Protein AF-A0A090SUQ9-F1 (afdb_monomer_lite)

Secondary structure (DSSP, 8-state):
-----S---TTSPPPHHHHHHHHHHHHHHTT--HHHHHHHTT-S-TT-S-SHHHHHHHHTTSSPPPGGGHHHHHHHHT--HHHHHHHHHHHHHHHHH-SS--HHHHHHHHHHHHHHHHHHHHTTSHHHHHHHHHHHHHHHHTT---PPPHHHHHHHHHHHHHHH--

Organism: NCBI:txid990268

Radius of gyration: 19.71 Å; chains: 1; bounding box: 58×46×44 Å

Sequence (166 aa):
MTDNNRALMLGDIPPVHQLIDKGLDTAKAKGLSLNEIARMCGMIKPNSKSASPIFSMLRRGTMRLPLDRVIAVADNLNIDRRLLLISQLRDSLQLTIVKTDSPSEKAEFERVWKAVSAILMYTHTESEALLVNAIREVEQELDQKIEPDEETIGQFKELLRDQYAL

Foldseek 3Di:
DDPPPPLPPLVPQDALLVLLVQLVVVLVVVVDDLVRLCVQLVNDDVPDPDNVVVNVCSNVLVDQDDPVSLVSNCVSSVHDSLSNNSNSVLSVLLVVQPDPVDPVSVVVSVVVNVVVSVVVVLPDDVVVVVVVVVLVVVCVVVVHDPDDDPVRVVVVVVVVVVSVPD

Structure (mmCIF, N/CA/C/O backbone):
data_AF-A0A090SUQ9-F1
#
_entry.id   AF-A0A090SUQ9-F1
#
loop_
_atom_site.group_PDB
_atom_site.id
_atom_site.type_symbol
_atom_site.label_atom_id
_atom_site.label_alt_id
_atom_site.label_comp_id
_atom_site.label_asym_id
_atom_site.label_entity_id
_atom_site.label_seq_id
_atom_site.pdbx_PDB_ins_code
_atom_site.Cartn_x
_atom_site.Cartn_y
_atom_site.Cartn_z
_atom_site.occupancy
_atom_site.B_iso_or_equiv
_atom_site.auth_seq_id
_atom_site.auth_comp_id
_atom_site.auth_asym_id
_atom_site.auth_atom_id
_atom_site.pdbx_PDB_model_num
ATOM 1 N N . MET A 1 1 ? 0.178 -29.942 0.513 1.00 32.31 1 MET A N 1
ATOM 2 C CA . MET A 1 1 ? -0.562 -28.674 0.372 1.00 32.31 1 MET A CA 1
ATOM 3 C C . MET A 1 1 ? -0.471 -27.989 1.718 1.00 32.31 1 MET A C 1
ATOM 5 O O . MET A 1 1 ? -1.084 -28.458 2.661 1.00 32.31 1 MET A O 1
ATOM 9 N N . THR A 1 2 ? 0.439 -27.032 1.860 1.00 28.67 2 THR A N 1
ATOM 10 C CA . THR A 1 2 ? 0.637 -26.294 3.111 1.00 28.67 2 THR A CA 1
ATOM 11 C C . THR A 1 2 ? -0.433 -25.219 3.221 1.00 28.67 2 THR A C 1
ATOM 13 O O . THR A 1 2 ? -0.598 -24.434 2.290 1.00 28.67 2 THR A O 1
ATOM 16 N N . ASP A 1 3 ? -1.151 -25.214 4.342 1.00 31.11 3 ASP A N 1
ATOM 17 C CA . ASP A 1 3 ? -2.118 -24.190 4.725 1.00 31.11 3 ASP A CA 1
ATOM 18 C C . ASP A 1 3 ? -1.489 -22.791 4.663 1.00 31.11 3 ASP A C 1
ATOM 20 O O . ASP A 1 3 ? -0.859 -22.318 5.609 1.00 31.11 3 ASP A O 1
ATOM 24 N N . ASN A 1 4 ? -1.693 -22.097 3.543 1.00 34.53 4 ASN A N 1
ATOM 25 C CA . ASN A 1 4 ? -1.370 -20.676 3.391 1.00 34.53 4 ASN A CA 1
ATOM 26 C C . ASN A 1 4 ? -2.392 -19.767 4.107 1.00 34.53 4 ASN A C 1
ATOM 28 O O . ASN A 1 4 ? -2.313 -18.549 3.997 1.00 34.53 4 ASN A O 1
ATOM 32 N N . ASN A 1 5 ? -3.320 -20.351 4.874 1.00 34.56 5 ASN A N 1
ATOM 33 C CA . ASN A 1 5 ? -4.299 -19.667 5.719 1.00 34.56 5 ASN A CA 1
ATOM 34 C C . ASN A 1 5 ? -3.797 -19.421 7.151 1.00 34.56 5 ASN A C 1
ATOM 36 O O . ASN A 1 5 ? -4.593 -19.242 8.074 1.00 34.56 5 ASN A O 1
ATOM 40 N N . ARG A 1 6 ? -2.477 -19.321 7.367 1.00 39.28 6 ARG A N 1
ATOM 41 C CA . ARG A 1 6 ? -2.019 -18.460 8.460 1.00 39.28 6 ARG A CA 1
ATOM 42 C C . ARG A 1 6 ? -2.442 -17.054 8.073 1.00 39.28 6 ARG A C 1
ATOM 44 O O . ARG A 1 6 ? -1.781 -16.428 7.251 1.00 39.28 6 ARG A O 1
ATOM 51 N N . ALA A 1 7 ? -3.567 -16.605 8.629 1.00 42.53 7 ALA A N 1
ATOM 52 C CA . ALA A 1 7 ? -3.904 -15.198 8.711 1.00 42.53 7 ALA A CA 1
ATOM 53 C C . ALA A 1 7 ? -2.599 -14.464 9.011 1.00 42.53 7 ALA A C 1
ATOM 55 O O . ALA A 1 7 ? -2.008 -14.688 10.070 1.00 42.53 7 ALA A O 1
ATOM 56 N N . LEU A 1 8 ? -2.085 -13.707 8.037 1.00 47.03 8 LEU A N 1
ATOM 57 C CA . LEU A 1 8 ? -0.986 -12.786 8.278 1.00 47.03 8 LEU A CA 1
ATOM 58 C C . LEU A 1 8 ? -1.388 -12.040 9.544 1.00 47.03 8 LEU A C 1
ATOM 60 O O . LEU A 1 8 ? -2.407 -11.349 9.534 1.00 47.03 8 LEU A O 1
ATOM 64 N N . MET A 1 9 ? -0.655 -12.235 10.642 1.00 52.06 9 MET A N 1
ATOM 65 C CA . MET A 1 9 ? -0.772 -11.330 11.774 1.00 52.06 9 MET A CA 1
ATOM 66 C C . MET A 1 9 ? -0.489 -9.969 11.156 1.00 52.06 9 MET A C 1
ATOM 68 O O . MET A 1 9 ? 0.614 -9.735 10.672 1.00 52.06 9 MET A O 1
ATOM 72 N N . LEU A 1 10 ? -1.499 -9.106 11.046 1.00 53.97 10 LEU A N 1
ATOM 73 C CA . LEU A 1 10 ? -1.401 -7.890 10.234 1.00 53.97 10 LEU A CA 1
ATOM 74 C C . LEU A 1 10 ? -0.363 -6.882 10.795 1.00 53.97 10 LEU A C 1
ATOM 76 O O . LEU A 1 10 ? -0.125 -5.835 10.196 1.00 53.97 10 LEU A O 1
ATOM 80 N N . GLY A 1 11 ? 0.291 -7.215 11.917 1.00 55.69 11 GLY A N 1
ATOM 81 C CA . GLY A 1 11 ? 1.507 -6.573 12.427 1.00 55.69 11 GLY A CA 1
ATOM 82 C C . GLY A 1 11 ? 2.805 -6.955 11.692 1.00 55.69 11 GLY A C 1
ATOM 83 O O . GLY A 1 11 ? 3.711 -6.127 11.618 1.00 55.69 11 GLY A O 1
ATOM 84 N N . ASP A 1 12 ? 2.875 -8.135 11.068 1.00 68.81 12 ASP A N 1
ATOM 85 C CA . ASP A 1 12 ? 4.048 -8.641 10.328 1.00 68.81 12 ASP A CA 1
ATOM 86 C C . ASP A 1 12 ? 4.082 -8.174 8.863 1.00 68.81 12 ASP A C 1
ATOM 88 O O . ASP A 1 12 ? 4.905 -8.626 8.065 1.00 68.81 12 ASP A O 1
ATOM 92 N N . ILE A 1 13 ? 3.170 -7.279 8.475 1.00 75.94 13 ILE A N 1
ATOM 93 C CA . ILE A 1 13 ? 3.088 -6.782 7.104 1.00 75.94 13 ILE A CA 1
ATOM 94 C C . ILE A 1 13 ? 4.290 -5.879 6.828 1.00 75.94 13 ILE A C 1
ATOM 96 O O . ILE A 1 13 ? 4.403 -4.822 7.457 1.00 75.94 13 ILE A O 1
ATOM 100 N N . PRO A 1 14 ? 5.172 -6.239 5.883 1.00 86.94 14 PRO A N 1
ATOM 101 C CA . PRO A 1 14 ? 6.299 -5.395 5.535 1.00 86.94 14 PRO A CA 1
ATOM 102 C C . PRO A 1 14 ? 5.802 -4.057 4.964 1.00 86.94 14 PRO A C 1
ATOM 104 O O . PRO A 1 14 ? 4.826 -4.035 4.207 1.00 86.94 14 PRO A O 1
ATOM 107 N N . PRO A 1 15 ? 6.464 -2.940 5.290 1.00 88.69 15 PRO A N 1
ATOM 108 C CA . PRO A 1 15 ? 6.130 -1.638 4.728 1.00 88.69 15 PRO A CA 1
ATOM 109 C C . PRO A 1 15 ? 6.377 -1.613 3.215 1.00 88.69 15 PRO A C 1
ATOM 111 O O . PRO A 1 15 ? 7.184 -2.383 2.677 1.00 88.69 15 PRO A O 1
ATOM 114 N N . VAL A 1 16 ? 5.713 -0.691 2.517 1.00 89.88 16 VAL A N 1
ATOM 115 C CA . VAL A 1 16 ? 5.723 -0.605 1.046 1.00 89.88 16 VAL A CA 1
ATOM 116 C C . VAL A 1 16 ? 7.140 -0.503 0.493 1.00 89.88 16 VAL A C 1
ATOM 118 O O . VAL A 1 16 ? 7.462 -1.157 -0.497 1.00 89.88 16 VAL A O 1
ATOM 121 N N . HIS A 1 17 ? 8.018 0.258 1.149 1.00 89.38 17 HIS A N 1
ATOM 122 C CA . HIS A 1 17 ? 9.396 0.429 0.691 1.00 89.38 17 HIS A CA 1
ATOM 123 C C . HIS A 1 17 ? 10.181 -0.893 0.645 1.00 89.38 17 HIS A C 1
ATOM 125 O O . HIS A 1 17 ? 10.936 -1.107 -0.301 1.00 89.38 17 HIS A O 1
ATOM 131 N N . GLN A 1 18 ? 9.968 -1.806 1.602 1.00 90.69 18 GLN A N 1
ATOM 132 C CA . GLN A 1 18 ? 10.633 -3.117 1.619 1.00 90.69 18 GLN A CA 1
ATOM 133 C C . GLN A 1 18 ? 10.108 -4.031 0.510 1.00 90.69 18 GLN A C 1
ATOM 135 O O . GLN A 1 18 ? 10.884 -4.733 -0.140 1.00 90.69 18 GLN A O 1
ATOM 140 N N . LEU A 1 19 ? 8.794 -4.003 0.270 1.00 90.56 19 LEU A N 1
ATOM 141 C CA . LEU A 1 19 ? 8.169 -4.761 -0.814 1.00 90.56 19 LEU A CA 1
ATOM 142 C C . LEU A 1 19 ? 8.658 -4.286 -2.183 1.00 90.56 19 LEU A C 1
ATOM 144 O O . LEU A 1 19 ? 9.035 -5.106 -3.023 1.00 90.56 19 LEU A O 1
ATOM 148 N N . ILE A 1 20 ? 8.699 -2.968 -2.387 1.00 90.06 20 ILE A N 1
ATOM 149 C CA . ILE A 1 20 ? 9.195 -2.361 -3.622 1.00 90.06 20 ILE A CA 1
ATOM 150 C C . ILE A 1 20 ? 10.677 -2.677 -3.816 1.00 90.06 20 ILE A C 1
ATOM 152 O O . ILE A 1 20 ? 11.055 -3.038 -4.926 1.00 90.06 20 ILE A O 1
ATOM 156 N N . ASP A 1 21 ? 11.508 -2.613 -2.772 1.00 89.25 21 ASP A N 1
ATOM 157 C CA . ASP A 1 21 ? 12.935 -2.931 -2.899 1.00 89.25 21 ASP A CA 1
ATOM 158 C C . ASP A 1 21 ? 13.184 -4.359 -3.362 1.00 89.25 21 ASP A C 1
ATOM 160 O O . ASP A 1 21 ? 13.888 -4.584 -4.349 1.00 89.25 21 ASP A O 1
ATOM 164 N N . LYS A 1 22 ? 12.512 -5.320 -2.730 1.00 89.69 22 LYS A N 1
ATOM 165 C CA . LYS A 1 22 ? 12.600 -6.725 -3.128 1.00 89.69 22 LYS A CA 1
ATOM 166 C C . LYS A 1 22 ? 12.106 -6.951 -4.564 1.00 89.69 22 LYS A C 1
ATOM 168 O O . LYS A 1 22 ? 12.715 -7.709 -5.327 1.00 89.69 22 LYS A O 1
ATOM 173 N N . GLY A 1 23 ? 11.013 -6.289 -4.941 1.00 89.00 23 GLY A N 1
ATOM 174 C CA . GLY A 1 23 ? 10.465 -6.343 -6.295 1.00 89.00 23 GLY A CA 1
ATOM 175 C C . GLY A 1 23 ? 11.415 -5.752 -7.342 1.00 89.00 23 GLY A C 1
ATOM 176 O O . GLY A 1 23 ? 11.642 -6.351 -8.394 1.00 89.00 23 GLY A O 1
ATOM 177 N N . LEU A 1 24 ? 12.039 -4.611 -7.036 1.00 88.81 24 LEU A N 1
ATOM 178 C CA . LEU A 1 24 ? 13.006 -3.947 -7.911 1.00 88.81 24 LEU A CA 1
ATOM 179 C C . LEU A 1 24 ? 14.270 -4.777 -8.115 1.00 88.81 24 LEU A C 1
ATOM 181 O O . LEU A 1 24 ? 14.751 -4.860 -9.243 1.00 88.81 24 LEU A O 1
ATOM 185 N N . ASP A 1 25 ? 14.804 -5.396 -7.065 1.00 88.38 25 ASP A N 1
ATOM 186 C CA . ASP A 1 25 ? 15.988 -6.251 -7.186 1.00 88.38 25 ASP A CA 1
ATOM 187 C C 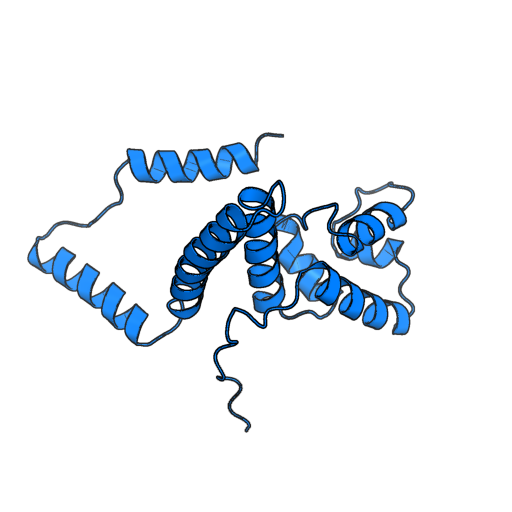. ASP A 1 25 ? 15.699 -7.474 -8.067 1.00 88.38 25 ASP A C 1
ATOM 189 O O . ASP A 1 25 ? 16.502 -7.826 -8.935 1.00 88.38 25 ASP A O 1
ATOM 193 N N . THR A 1 26 ? 14.496 -8.042 -7.946 1.00 86.19 26 THR A N 1
ATOM 194 C CA . THR A 1 26 ? 14.026 -9.130 -8.818 1.00 86.19 26 THR A CA 1
ATOM 195 C C . THR A 1 26 ? 13.894 -8.679 -10.277 1.00 86.19 26 THR A C 1
ATOM 197 O O . THR A 1 26 ? 14.302 -9.395 -11.191 1.00 86.19 26 THR A O 1
ATOM 200 N N . ALA A 1 27 ? 13.342 -7.488 -10.523 1.00 85.44 27 ALA A N 1
ATOM 201 C CA . ALA A 1 27 ? 13.180 -6.941 -11.869 1.00 85.44 27 ALA A CA 1
ATOM 202 C C . ALA A 1 27 ? 14.526 -6.574 -12.523 1.00 85.44 27 ALA A C 1
ATOM 204 O O . ALA A 1 27 ? 14.740 -6.858 -13.702 1.00 85.44 27 ALA A O 1
ATOM 205 N N . LYS A 1 28 ? 15.468 -6.014 -11.755 1.00 84.81 28 LYS A N 1
ATOM 206 C CA . LYS A 1 28 ? 16.834 -5.719 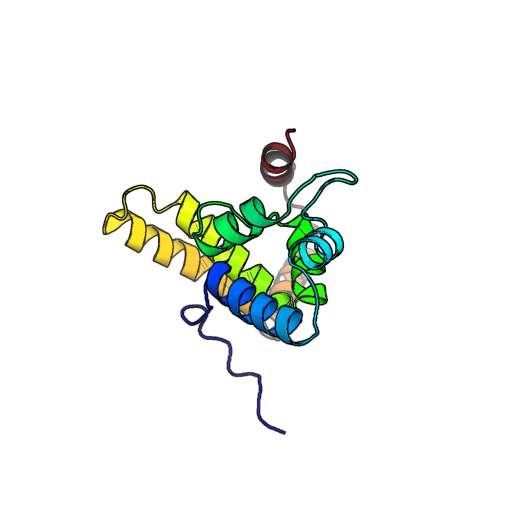-12.222 1.00 84.81 28 LYS A CA 1
ATOM 207 C C . LYS A 1 28 ? 17.612 -6.982 -12.566 1.00 84.81 28 LYS A C 1
ATOM 209 O O . LYS A 1 28 ? 18.335 -6.985 -13.556 1.00 84.81 28 LYS A O 1
ATOM 214 N N . ALA A 1 29 ? 17.442 -8.062 -11.800 1.00 85.19 29 ALA A N 1
ATOM 215 C CA . ALA A 1 29 ? 18.045 -9.356 -12.121 1.00 85.19 29 ALA A CA 1
ATOM 216 C C . ALA A 1 29 ? 17.566 -9.913 -13.479 1.00 85.19 29 ALA A C 1
ATOM 218 O O . ALA A 1 29 ? 18.280 -10.687 -14.109 1.00 85.19 29 ALA A O 1
ATOM 219 N N . LYS A 1 30 ? 16.395 -9.475 -13.965 1.00 86.56 30 LYS A N 1
ATOM 220 C CA . LYS A 1 30 ? 15.873 -9.770 -15.313 1.00 86.56 30 LYS A CA 1
ATOM 221 C C . LYS A 1 30 ? 16.358 -8.788 -16.392 1.00 86.56 30 LYS A C 1
ATOM 223 O O . LYS A 1 30 ? 15.881 -8.846 -17.520 1.00 86.56 30 LYS A O 1
ATOM 228 N N . GLY A 1 31 ? 17.278 -7.881 -16.061 1.00 87.50 31 GLY A N 1
ATOM 229 C CA . GLY A 1 31 ? 17.873 -6.923 -16.995 1.00 87.50 31 GLY A CA 1
ATOM 230 C C . GLY A 1 31 ? 17.055 -5.653 -17.245 1.00 87.50 31 GLY A C 1
ATOM 231 O O . GLY A 1 31 ? 17.438 -4.865 -18.104 1.00 87.50 31 GLY A O 1
ATOM 232 N N . LEU A 1 32 ? 15.959 -5.422 -16.512 1.00 86.62 32 LEU A N 1
ATOM 233 C CA . LEU A 1 32 ? 15.139 -4.220 -16.686 1.00 86.62 32 LEU A CA 1
ATOM 234 C C . LEU A 1 32 ? 15.788 -2.999 -16.023 1.00 86.62 32 LEU A C 1
ATOM 236 O O . LEU A 1 32 ? 16.191 -3.033 -14.856 1.00 86.62 32 LEU A O 1
ATOM 240 N N . SER A 1 33 ? 15.835 -1.880 -16.743 1.00 86.38 33 SER A N 1
ATOM 241 C CA . SER A 1 33 ? 16.261 -0.596 -16.192 1.00 86.38 33 SER A CA 1
ATOM 242 C C . SER A 1 33 ? 15.174 0.026 -15.308 1.00 86.38 33 SER A C 1
ATOM 244 O O . SER A 1 33 ? 13.975 -0.174 -15.506 1.00 86.38 33 SER A O 1
ATOM 246 N N . LEU A 1 34 ? 15.573 0.880 -14.358 1.00 83.62 34 LEU A N 1
ATOM 247 C CA . LEU A 1 34 ? 14.628 1.611 -13.498 1.00 83.62 34 LEU A CA 1
ATOM 248 C C . LEU A 1 34 ? 13.620 2.456 -14.294 1.00 83.62 34 LEU A C 1
ATOM 250 O O . LEU A 1 34 ? 12.484 2.633 -13.859 1.00 83.62 34 LEU A O 1
ATOM 254 N N . ASN A 1 35 ? 14.027 2.970 -15.457 1.00 84.62 35 ASN A N 1
ATOM 255 C CA . ASN A 1 35 ? 13.153 3.748 -16.330 1.00 84.62 35 ASN A CA 1
ATOM 256 C C . ASN A 1 35 ? 12.074 2.882 -16.985 1.00 84.62 35 ASN A C 1
ATOM 258 O O . ASN A 1 35 ? 10.929 3.317 -17.079 1.00 84.62 35 ASN A O 1
ATOM 262 N N . GLU A 1 36 ? 12.422 1.674 -17.427 1.00 86.81 36 GLU A N 1
ATOM 263 C CA . GLU A 1 36 ? 11.455 0.728 -17.994 1.00 86.81 36 GLU A CA 1
ATOM 264 C C . GLU A 1 36 ? 10.453 0.291 -16.933 1.00 86.81 36 GLU A C 1
ATOM 266 O O . GLU A 1 36 ? 9.248 0.412 -17.147 1.00 86.81 36 GLU A O 1
ATOM 271 N N . ILE A 1 37 ? 10.945 -0.084 -15.751 1.00 87.62 37 ILE A N 1
ATOM 272 C CA . ILE A 1 37 ? 10.102 -0.512 -14.633 1.00 87.62 37 ILE A CA 1
ATOM 273 C C . ILE A 1 37 ? 9.114 0.595 -14.244 1.00 87.62 37 ILE A C 1
ATOM 275 O O . ILE A 1 37 ? 7.919 0.348 -14.128 1.00 87.62 37 ILE A O 1
ATOM 279 N N . ALA A 1 38 ? 9.565 1.841 -14.083 1.00 86.25 38 ALA A N 1
ATOM 280 C CA . ALA A 1 38 ? 8.656 2.916 -13.693 1.00 86.25 38 ALA A CA 1
ATOM 281 C C . ALA A 1 38 ? 7.638 3.276 -14.790 1.00 86.25 38 ALA A C 1
ATOM 283 O O . ALA A 1 38 ? 6.534 3.699 -14.450 1.00 86.25 38 ALA A O 1
ATOM 284 N N . ARG A 1 39 ? 7.950 3.095 -16.083 1.00 85.81 39 ARG A N 1
ATOM 285 C CA . ARG A 1 39 ? 6.936 3.220 -17.149 1.00 85.81 39 ARG A CA 1
ATOM 286 C C . ARG A 1 39 ? 5.902 2.103 -17.065 1.00 85.81 39 ARG A C 1
ATOM 288 O O . ARG A 1 39 ? 4.714 2.396 -17.138 1.00 85.81 39 ARG A O 1
ATOM 295 N N . MET A 1 40 ? 6.342 0.860 -16.873 1.00 86.31 40 MET A N 1
ATOM 296 C CA . MET A 1 40 ? 5.458 -0.303 -16.720 1.00 86.31 40 MET A CA 1
ATOM 297 C C . MET A 1 40 ? 4.518 -0.142 -15.519 1.00 86.31 40 MET A C 1
ATOM 299 O O . MET A 1 40 ? 3.320 -0.385 -15.620 1.00 86.31 40 MET A O 1
ATOM 303 N N . CYS A 1 41 ? 5.039 0.384 -14.411 1.00 87.31 41 CYS A N 1
ATOM 304 C CA . CYS A 1 41 ? 4.266 0.716 -13.218 1.00 87.31 41 CYS A CA 1
ATOM 305 C C . CYS A 1 41 ? 3.386 1.976 -13.362 1.00 87.31 41 CYS A C 1
ATOM 307 O O . CYS A 1 41 ? 2.702 2.354 -12.413 1.00 87.31 41 CYS A O 1
ATOM 309 N N . GLY A 1 42 ? 3.424 2.678 -14.502 1.00 83.81 42 GLY A N 1
ATOM 310 C CA . GLY A 1 42 ? 2.679 3.923 -14.715 1.00 83.81 42 GLY A CA 1
ATOM 311 C C . GLY A 1 42 ? 3.123 5.084 -13.816 1.00 83.81 42 GLY A C 1
ATOM 312 O O . GLY A 1 42 ? 2.366 6.025 -13.605 1.00 83.81 42 GLY A O 1
ATOM 313 N N . MET A 1 43 ? 4.340 5.021 -13.280 1.00 82.44 43 MET A N 1
ATOM 314 C CA . MET A 1 43 ? 4.900 6.007 -12.352 1.00 82.44 43 MET A CA 1
ATOM 315 C C . MET A 1 43 ? 5.569 7.182 -13.074 1.00 82.44 43 MET A C 1
ATOM 317 O O . MET A 1 43 ? 5.924 8.173 -12.447 1.00 82.44 43 MET A O 1
ATOM 321 N N . ILE A 1 44 ? 5.756 7.100 -14.393 1.00 77.38 44 ILE A N 1
ATOM 322 C CA . ILE A 1 44 ? 6.333 8.176 -15.200 1.00 77.38 44 ILE A CA 1
ATOM 323 C C . ILE A 1 44 ? 5.349 8.605 -16.286 1.00 77.38 44 ILE A C 1
ATOM 325 O O . ILE A 1 44 ? 4.802 7.763 -16.996 1.00 77.38 44 ILE A O 1
ATOM 329 N N . LYS A 1 45 ? 5.197 9.919 -16.489 1.00 65.88 45 LYS A N 1
ATOM 330 C CA . LYS A 1 45 ? 4.530 10.458 -17.682 1.00 65.88 45 LYS A CA 1
ATOM 331 C C . LYS A 1 45 ? 5.299 10.076 -18.960 1.00 65.88 45 LYS A C 1
ATOM 333 O O . LYS A 1 45 ? 6.537 10.031 -18.927 1.00 65.88 45 LYS A O 1
ATOM 338 N N . PRO A 1 46 ? 4.605 9.877 -20.097 1.00 51.44 46 PRO A N 1
ATOM 339 C CA . PRO A 1 46 ? 5.263 9.789 -21.396 1.00 51.44 46 PRO A CA 1
ATOM 340 C C . PRO A 1 46 ? 6.174 11.016 -21.557 1.00 51.44 46 PRO A C 1
ATOM 342 O O . PRO A 1 46 ? 5.716 12.137 -21.352 1.00 51.44 46 PRO A O 1
ATOM 345 N N . ASN A 1 47 ? 7.459 10.806 -21.861 1.00 60.03 47 ASN A N 1
ATOM 346 C CA . ASN A 1 47 ? 8.512 11.827 -22.050 1.00 60.03 47 ASN A CA 1
ATOM 347 C C . ASN A 1 47 ? 9.299 12.304 -20.812 1.00 60.03 47 ASN A C 1
ATOM 349 O O . ASN A 1 47 ? 10.185 13.148 -20.962 1.00 60.03 47 ASN A O 1
ATOM 353 N N . SER A 1 48 ? 9.067 11.774 -19.607 1.00 64.38 48 SER A N 1
ATOM 354 C CA . SER A 1 48 ? 9.922 12.150 -18.467 1.00 64.38 48 SER A CA 1
ATOM 355 C C . SER A 1 48 ? 11.309 11.495 -18.550 1.00 64.38 48 SER A C 1
ATOM 357 O O . SER A 1 48 ? 11.440 10.309 -18.860 1.00 64.38 48 SER A O 1
ATOM 359 N N . LYS A 1 49 ? 12.358 12.277 -18.262 1.00 61.88 49 LYS A N 1
ATOM 360 C CA . LYS A 1 49 ? 13.764 11.903 -18.512 1.00 61.88 49 LYS A CA 1
ATOM 361 C C . LYS A 1 49 ? 14.372 10.938 -17.480 1.00 61.88 49 LYS A C 1
ATOM 363 O O . LYS A 1 49 ? 15.424 10.371 -17.756 1.00 61.88 49 LYS A O 1
ATOM 368 N N . SER A 1 50 ? 13.757 10.736 -16.307 1.00 63.91 50 SER A N 1
ATOM 369 C CA . SER A 1 50 ? 14.301 9.835 -15.275 1.00 63.91 50 SER A CA 1
ATOM 370 C C . SER A 1 50 ? 13.255 9.348 -14.265 1.00 63.91 50 SER A C 1
ATOM 372 O O . SER A 1 50 ? 12.543 10.148 -13.665 1.00 63.91 50 SER A O 1
ATOM 374 N N . ALA A 1 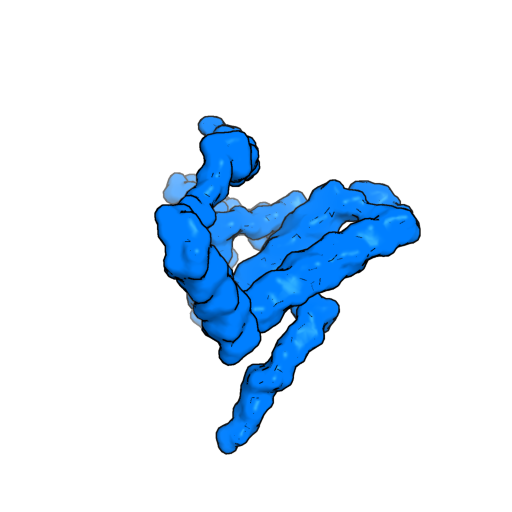51 ? 13.222 8.034 -14.037 1.00 63.66 51 ALA A N 1
ATOM 375 C CA . ALA A 1 51 ? 12.495 7.349 -12.965 1.00 63.66 51 ALA A CA 1
ATOM 376 C C . ALA A 1 51 ? 13.232 7.336 -11.623 1.00 63.66 51 ALA A C 1
ATOM 378 O O . ALA A 1 51 ? 12.637 7.025 -10.591 1.00 63.66 51 ALA A O 1
ATOM 379 N N . SER A 1 52 ? 14.539 7.624 -11.644 1.00 60.06 52 SER A N 1
ATOM 380 C CA . SER A 1 52 ? 15.429 7.505 -10.484 1.00 60.06 52 SER A CA 1
ATOM 381 C C . SER A 1 52 ? 14.909 8.232 -9.229 1.00 60.06 52 SER A C 1
ATOM 383 O O . SER A 1 52 ? 14.964 7.644 -8.146 1.00 60.06 52 SER A O 1
ATOM 385 N N . PRO A 1 53 ? 14.311 9.441 -9.329 1.00 72.44 53 PRO A N 1
ATOM 386 C CA . PRO A 1 53 ? 13.776 10.125 -8.155 1.00 72.44 53 PRO A CA 1
ATOM 387 C C . PRO A 1 53 ? 12.614 9.371 -7.499 1.00 72.44 53 PRO A C 1
ATOM 389 O O . PRO A 1 53 ? 12.520 9.341 -6.279 1.00 72.44 53 PRO A O 1
ATOM 392 N N . ILE A 1 54 ? 11.745 8.736 -8.288 1.00 76.44 54 ILE A N 1
ATOM 393 C CA . ILE A 1 54 ? 10.479 8.172 -7.802 1.00 76.44 54 ILE A CA 1
ATOM 394 C C . ILE A 1 54 ? 10.719 6.931 -6.955 1.00 76.44 54 ILE A C 1
ATOM 396 O O . ILE A 1 54 ? 10.275 6.871 -5.810 1.00 76.44 54 ILE A O 1
ATOM 400 N N . PHE A 1 55 ? 11.481 5.966 -7.473 1.00 77.38 55 PHE A N 1
ATOM 401 C CA . PHE A 1 55 ? 11.813 4.783 -6.685 1.00 77.38 55 PHE A CA 1
ATOM 402 C C . PHE A 1 55 ? 12.701 5.133 -5.493 1.00 77.38 55 PHE A C 1
ATOM 404 O O . PHE A 1 55 ? 12.487 4.593 -4.419 1.00 77.38 55 PHE A O 1
ATOM 411 N N . SER A 1 56 ? 13.633 6.082 -5.624 1.00 78.56 56 SER A N 1
ATOM 412 C CA . SER A 1 56 ? 14.426 6.551 -4.480 1.00 78.56 56 SER A CA 1
ATOM 413 C C . SER A 1 56 ? 13.548 7.141 -3.364 1.00 78.56 56 SER A C 1
ATOM 415 O O . SER A 1 56 ? 13.759 6.840 -2.192 1.00 78.56 56 SER A O 1
ATOM 417 N N . MET A 1 57 ? 12.523 7.926 -3.711 1.00 80.06 57 MET A N 1
ATOM 418 C CA . MET A 1 57 ? 11.586 8.497 -2.738 1.00 80.06 57 MET A CA 1
ATOM 419 C C . MET A 1 57 ? 10.663 7.445 -2.110 1.00 80.06 57 MET A C 1
ATOM 421 O O . MET A 1 57 ? 10.443 7.481 -0.901 1.00 80.06 57 MET A O 1
ATOM 425 N N . LEU A 1 58 ? 10.173 6.480 -2.895 1.00 79.81 58 LEU A N 1
ATOM 426 C CA . LEU A 1 58 ? 9.390 5.351 -2.379 1.00 79.81 58 LEU A CA 1
ATOM 427 C C . LEU A 1 58 ? 10.211 4.502 -1.401 1.00 79.81 58 LEU A C 1
ATOM 429 O O . LEU A 1 58 ? 9.739 4.181 -0.316 1.00 79.81 58 LEU A O 1
ATOM 433 N N . ARG A 1 59 ? 11.471 4.208 -1.742 1.00 78.38 59 ARG A N 1
ATOM 434 C CA . ARG A 1 59 ? 12.409 3.469 -0.883 1.00 78.38 59 ARG A CA 1
ATOM 435 C C . ARG A 1 59 ? 12.692 4.156 0.447 1.00 78.38 59 ARG A C 1
ATOM 437 O O . ARG A 1 59 ? 12.888 3.493 1.456 1.00 78.38 59 ARG A O 1
ATOM 444 N N . ARG A 1 60 ? 12.743 5.489 0.440 1.00 76.50 60 ARG A N 1
ATOM 445 C CA . ARG A 1 60 ? 12.967 6.308 1.639 1.00 76.50 60 ARG A CA 1
ATOM 446 C C . ARG A 1 60 ? 11.682 6.578 2.426 1.00 76.50 60 ARG A C 1
ATOM 448 O O . ARG A 1 60 ? 11.750 7.249 3.447 1.00 76.50 60 ARG A O 1
ATOM 455 N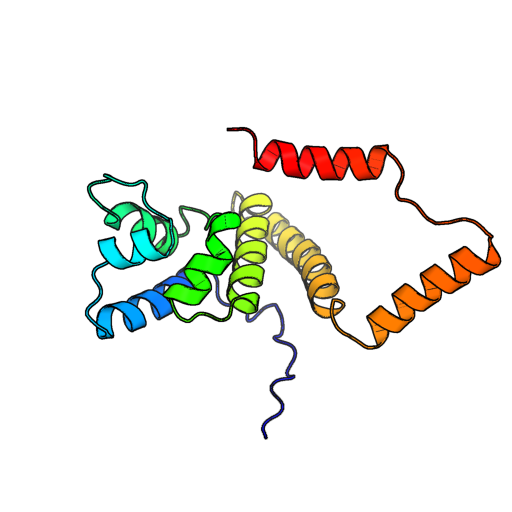 N . GLY A 1 61 ? 10.523 6.122 1.940 1.00 67.88 61 GLY A N 1
ATOM 456 C CA . GLY A 1 61 ? 9.219 6.419 2.538 1.00 67.88 61 GLY A CA 1
ATOM 457 C C . GLY A 1 61 ? 8.810 7.894 2.450 1.00 67.88 61 GLY A C 1
ATOM 458 O O . GLY A 1 61 ? 7.850 8.301 3.094 1.00 67.88 61 GLY A O 1
ATOM 459 N N . THR A 1 62 ? 9.514 8.712 1.658 1.00 74.62 62 THR A N 1
ATOM 460 C CA . THR A 1 62 ? 9.220 10.150 1.504 1.00 74.62 62 THR A CA 1
ATOM 461 C C . THR A 1 62 ? 8.125 10.416 0.472 1.00 74.62 62 THR A C 1
ATOM 463 O O . THR A 1 62 ? 7.680 11.548 0.318 1.00 74.62 62 THR A O 1
ATOM 466 N N . MET A 1 63 ? 7.713 9.387 -0.269 1.00 78.06 63 MET A N 1
ATOM 467 C CA . MET A 1 63 ? 6.586 9.411 -1.194 1.00 78.06 63 MET A CA 1
ATOM 468 C C . MET A 1 63 ? 5.667 8.235 -0.881 1.00 78.06 63 MET A C 1
ATOM 470 O O . MET A 1 63 ? 6.137 7.119 -0.669 1.00 78.06 63 MET A O 1
ATOM 474 N N . ARG A 1 64 ? 4.357 8.487 -0.897 1.00 79.19 64 ARG A N 1
ATOM 475 C CA . ARG A 1 64 ? 3.336 7.439 -0.818 1.00 79.19 64 ARG A CA 1
ATOM 476 C C . ARG A 1 64 ? 3.165 6.790 -2.190 1.00 79.19 64 ARG A C 1
ATOM 478 O O . ARG A 1 64 ? 3.159 7.501 -3.195 1.00 79.19 64 ARG A O 1
ATOM 485 N N . LEU A 1 65 ? 2.995 5.469 -2.240 1.00 84.38 65 LEU A N 1
ATOM 486 C CA . LEU A 1 65 ? 2.608 4.800 -3.481 1.00 84.38 65 LEU A CA 1
ATOM 487 C C . LEU A 1 65 ? 1.161 5.200 -3.823 1.00 84.38 65 LEU A C 1
ATOM 489 O O . LEU A 1 65 ? 0.267 4.943 -3.018 1.00 84.38 65 LEU A O 1
ATOM 493 N N . PRO A 1 66 ? 0.895 5.825 -4.983 1.00 83.50 66 PRO A N 1
ATOM 494 C CA . PRO A 1 66 ? -0.470 6.187 -5.345 1.00 83.50 66 PRO A CA 1
ATOM 495 C C . PRO A 1 66 ? -1.359 4.942 -5.462 1.00 83.50 66 PRO A C 1
ATOM 497 O O . PRO A 1 66 ? -0.943 3.924 -6.021 1.00 83.50 66 PRO A O 1
ATOM 500 N N . LEU A 1 67 ? -2.582 5.013 -4.927 1.00 77.31 67 LEU A N 1
ATOM 501 C CA . LEU A 1 67 ? -3.486 3.861 -4.850 1.00 77.31 67 LEU A CA 1
ATOM 502 C C . LEU A 1 67 ? -3.853 3.321 -6.244 1.00 77.31 67 LEU A C 1
ATOM 504 O O . LEU A 1 67 ? -3.891 2.110 -6.450 1.00 77.31 67 LEU A O 1
ATOM 508 N N . ASP A 1 68 ? -4.016 4.216 -7.224 1.00 78.25 68 ASP A N 1
ATOM 509 C CA . ASP A 1 68 ? -4.263 3.896 -8.638 1.00 78.25 68 ASP A CA 1
ATOM 510 C C . ASP A 1 68 ? -3.106 3.121 -9.293 1.00 78.25 68 ASP A C 1
ATOM 512 O O . ASP A 1 68 ? -3.285 2.487 -10.333 1.00 78.25 68 ASP A O 1
ATOM 516 N N . ARG A 1 69 ? -1.917 3.137 -8.681 1.00 84.06 69 ARG A N 1
ATOM 517 C CA . ARG A 1 69 ? -0.722 2.433 -9.165 1.00 84.06 69 ARG A CA 1
ATOM 518 C C . ARG A 1 69 ? -0.478 1.104 -8.470 1.00 84.06 69 ARG A C 1
ATOM 520 O O . ARG A 1 69 ? 0.359 0.350 -8.955 1.00 84.06 69 ARG A O 1
ATOM 527 N N . VAL A 1 70 ? -1.199 0.773 -7.395 1.00 84.31 70 VAL A N 1
ATOM 528 C CA . VAL A 1 70 ? -0.956 -0.451 -6.607 1.00 84.31 70 VAL A CA 1
ATOM 529 C C . VAL A 1 70 ? -1.026 -1.709 -7.469 1.00 84.31 70 VAL A C 1
ATOM 531 O O . VAL A 1 70 ? -0.110 -2.523 -7.414 1.00 84.31 70 VAL A O 1
ATOM 534 N N . ILE A 1 71 ? -2.055 -1.850 -8.308 1.00 83.88 71 ILE A N 1
ATOM 535 C CA . ILE A 1 71 ? -2.216 -3.035 -9.168 1.00 83.88 71 ILE A CA 1
ATOM 536 C C . ILE A 1 71 ? -1.061 -3.135 -10.169 1.00 83.88 71 ILE A C 1
ATOM 538 O O . ILE A 1 71 ? -0.398 -4.166 -10.247 1.00 83.88 71 ILE A O 1
ATOM 542 N N . ALA A 1 72 ? -0.779 -2.045 -10.889 1.00 87.00 72 ALA A N 1
ATOM 543 C CA . ALA A 1 72 ? 0.285 -2.022 -11.887 1.00 87.00 72 ALA A CA 1
ATOM 544 C C . ALA A 1 72 ? 1.664 -2.277 -11.258 1.00 87.00 72 ALA A C 1
ATOM 546 O O . ALA A 1 72 ? 2.467 -3.018 -11.819 1.00 87.00 72 ALA A O 1
ATOM 547 N N . VAL A 1 73 ? 1.949 -1.697 -10.091 1.00 89.75 73 VAL A N 1
ATOM 548 C CA . VAL A 1 73 ? 3.211 -1.916 -9.371 1.00 89.75 73 VAL A CA 1
ATOM 549 C C . VAL A 1 73 ? 3.320 -3.352 -8.879 1.00 89.75 73 VAL A C 1
ATOM 551 O O . VAL A 1 73 ? 4.367 -3.965 -9.071 1.00 89.75 73 VAL A O 1
ATOM 554 N N . ALA A 1 74 ? 2.258 -3.902 -8.291 1.00 88.38 74 ALA A N 1
ATOM 555 C CA . ALA A 1 74 ? 2.243 -5.282 -7.825 1.00 88.38 74 ALA A CA 1
ATOM 556 C C . ALA A 1 74 ? 2.534 -6.264 -8.967 1.00 88.38 74 ALA A C 1
ATOM 558 O O . ALA A 1 74 ? 3.442 -7.085 -8.853 1.00 88.38 74 ALA A O 1
ATOM 559 N N . ASP A 1 75 ? 1.843 -6.118 -10.097 1.00 89.25 75 ASP A N 1
ATOM 560 C CA . ASP A 1 75 ? 2.008 -7.006 -11.249 1.00 89.25 75 ASP A CA 1
ATOM 561 C C . ASP A 1 75 ? 3.413 -6.929 -11.845 1.00 89.25 75 ASP A C 1
ATOM 563 O O . ASP A 1 75 ? 4.076 -7.947 -12.047 1.00 89.25 75 ASP A O 1
ATOM 567 N N . ASN A 1 76 ? 3.897 -5.711 -12.102 1.00 90.38 76 ASN A N 1
ATOM 568 C CA . ASN A 1 76 ? 5.170 -5.514 -12.792 1.00 90.38 76 ASN A CA 1
ATOM 569 C C . ASN A 1 76 ? 6.385 -5.795 -11.898 1.00 90.38 76 ASN A C 1
ATOM 571 O O . ASN A 1 76 ? 7.461 -6.105 -12.412 1.00 90.38 76 ASN A O 1
ATOM 575 N N . LEU A 1 77 ? 6.228 -5.719 -10.574 1.00 90.81 77 LEU A N 1
ATOM 576 C CA . LEU A 1 77 ? 7.265 -6.091 -9.610 1.00 90.81 77 LEU A CA 1
ATOM 577 C C . LEU A 1 77 ? 7.091 -7.504 -9.043 1.00 90.81 77 LEU A C 1
ATOM 579 O O . LEU A 1 77 ? 7.896 -7.919 -8.209 1.00 90.81 77 LEU A O 1
ATOM 583 N N . ASN A 1 78 ? 6.084 -8.253 -9.505 1.00 88.50 78 ASN A N 1
ATOM 584 C CA . ASN A 1 78 ? 5.755 -9.592 -9.018 1.00 88.50 78 ASN A CA 1
ATOM 585 C C . ASN A 1 78 ? 5.589 -9.641 -7.483 1.00 88.50 78 ASN A C 1
ATOM 587 O O . ASN A 1 78 ? 6.143 -10.505 -6.800 1.00 88.50 78 ASN A O 1
ATOM 591 N N . ILE A 1 79 ? 4.851 -8.669 -6.949 1.00 87.44 79 ILE A N 1
ATOM 592 C CA . ILE A 1 79 ? 4.460 -8.563 -5.542 1.00 87.44 79 ILE A CA 1
ATOM 593 C C . ILE A 1 79 ? 2.997 -9.002 -5.441 1.00 87.44 79 ILE A C 1
ATOM 595 O O . ILE A 1 79 ? 2.188 -8.689 -6.312 1.00 87.44 79 ILE A O 1
ATOM 599 N N . ASP A 1 80 ? 2.635 -9.705 -4.371 1.00 83.31 80 ASP A N 1
ATOM 600 C CA . ASP A 1 80 ? 1.234 -10.029 -4.108 1.00 83.31 80 ASP A CA 1
ATOM 601 C C . ASP A 1 80 ? 0.394 -8.738 -3.990 1.00 83.31 80 ASP A C 1
ATOM 603 O O . ASP A 1 80 ? 0.696 -7.853 -3.182 1.00 83.31 80 ASP A O 1
ATOM 607 N N . ARG A 1 81 ? -0.653 -8.615 -4.822 1.00 82.00 81 ARG A N 1
ATOM 608 C CA . ARG A 1 81 ? -1.499 -7.408 -4.897 1.00 82.00 81 ARG A CA 1
ATOM 609 C C . ARG A 1 81 ? -2.147 -7.078 -3.557 1.00 82.00 81 ARG A C 1
ATOM 611 O O . ARG A 1 81 ? -2.216 -5.907 -3.186 1.00 82.00 81 ARG A O 1
ATOM 618 N N . ARG A 1 82 ? -2.627 -8.102 -2.843 1.00 80.00 82 ARG A N 1
ATOM 619 C CA . ARG A 1 82 ? -3.295 -7.945 -1.549 1.00 80.00 82 ARG A CA 1
ATOM 620 C C . ARG A 1 82 ? -2.292 -7.463 -0.512 1.00 80.00 82 ARG A C 1
ATOM 622 O O . ARG A 1 82 ? -2.579 -6.510 0.203 1.00 80.00 82 ARG A O 1
ATOM 629 N N . LEU A 1 83 ? -1.109 -8.065 -0.472 1.00 83.44 83 LEU A N 1
ATOM 630 C CA . LEU A 1 83 ? -0.038 -7.661 0.428 1.00 83.44 83 LEU A CA 1
ATOM 631 C C . LEU A 1 83 ? 0.360 -6.200 0.197 1.00 83.44 83 LEU A C 1
ATOM 633 O O . LEU A 1 83 ? 0.379 -5.428 1.149 1.00 83.44 83 LEU A O 1
ATOM 637 N N . LEU A 1 84 ? 0.601 -5.798 -1.057 1.00 85.69 84 LEU A N 1
ATOM 638 C CA . LEU A 1 84 ? 0.994 -4.423 -1.377 1.00 85.69 84 LEU A CA 1
ATOM 639 C C . LEU A 1 84 ? -0.100 -3.405 -1.029 1.00 85.69 84 LEU A C 1
ATOM 641 O O . LEU A 1 84 ? 0.208 -2.331 -0.513 1.00 85.69 84 LEU A O 1
ATOM 645 N N . LEU A 1 85 ? -1.368 -3.744 -1.279 1.00 83.69 85 LEU A N 1
ATOM 646 C CA . LEU A 1 85 ? -2.503 -2.901 -0.908 1.00 83.69 85 LEU A CA 1
ATOM 647 C C . LEU A 1 85 ? -2.580 -2.708 0.609 1.00 83.69 85 LEU A C 1
ATOM 649 O O . LEU A 1 85 ? -2.696 -1.575 1.075 1.00 83.69 85 LEU A O 1
ATOM 653 N N . ILE A 1 86 ? -2.484 -3.791 1.385 1.00 83.62 86 ILE A N 1
ATOM 654 C CA . ILE A 1 86 ? -2.578 -3.700 2.843 1.00 83.62 86 ILE A CA 1
ATOM 655 C C . ILE A 1 86 ? -1.380 -2.925 3.415 1.00 83.62 86 ILE A C 1
ATOM 657 O O . ILE A 1 86 ? -1.577 -2.066 4.275 1.00 83.62 86 ILE A O 1
ATOM 661 N N . SER A 1 87 ? -0.165 -3.147 2.902 1.00 87.50 87 SER A N 1
ATOM 662 C CA . SER A 1 87 ? 1.011 -2.342 3.262 1.00 87.50 87 SER A CA 1
ATOM 663 C C . SER A 1 87 ? 0.796 -0.858 2.970 1.00 87.50 87 SER A C 1
ATOM 665 O O . SER A 1 87 ? 1.098 -0.015 3.809 1.00 87.50 87 SER A O 1
ATOM 667 N N . GLN A 1 88 ? 0.230 -0.518 1.808 1.00 87.06 88 GLN A N 1
ATOM 668 C CA . GLN A 1 88 ? -0.023 0.873 1.434 1.00 87.06 88 GLN A CA 1
ATOM 669 C C . GLN A 1 88 ? -1.070 1.541 2.336 1.00 87.06 88 GLN A C 1
ATOM 671 O O . GLN A 1 88 ? -0.922 2.719 2.675 1.00 87.06 88 GLN A O 1
ATOM 676 N N . LEU A 1 89 ? -2.105 0.806 2.752 1.00 85.12 89 LEU A N 1
ATOM 677 C CA . LEU A 1 89 ? -3.095 1.288 3.717 1.00 85.12 89 LEU A CA 1
ATOM 678 C C . LEU A 1 89 ? -2.464 1.525 5.094 1.00 85.12 89 LEU A C 1
ATOM 680 O O . LEU A 1 89 ? -2.676 2.588 5.679 1.00 85.12 89 LEU A O 1
ATOM 684 N N . ARG A 1 90 ? -1.642 0.581 5.574 1.00 86.94 90 ARG A N 1
ATOM 685 C CA . ARG A 1 90 ? -0.898 0.707 6.836 1.00 86.94 90 ARG A CA 1
ATOM 686 C C . ARG A 1 90 ? -0.015 1.951 6.839 1.00 86.94 90 ARG A C 1
ATOM 688 O O . ARG A 1 90 ? -0.147 2.792 7.725 1.00 86.94 90 ARG A O 1
ATOM 695 N N . ASP A 1 91 ? 0.847 2.079 5.832 1.00 87.06 91 ASP A N 1
ATOM 696 C CA . ASP A 1 91 ? 1.820 3.169 5.735 1.00 87.06 91 ASP A CA 1
ATOM 697 C C . ASP A 1 91 ? 1.104 4.527 5.601 1.00 87.06 91 ASP A C 1
ATOM 699 O O . ASP A 1 91 ? 1.506 5.518 6.213 1.00 87.06 91 ASP A O 1
ATOM 703 N N . SER A 1 92 ? -0.009 4.581 4.859 1.00 84.12 92 SER A N 1
ATOM 704 C CA . SER A 1 92 ? -0.825 5.798 4.731 1.00 84.12 92 SER A CA 1
ATOM 705 C C . SER A 1 92 ? -1.472 6.211 6.051 1.00 84.12 92 SER A C 1
ATOM 707 O O . SER A 1 92 ? -1.482 7.400 6.382 1.00 84.12 92 SER A O 1
ATOM 709 N N . LEU A 1 93 ? -1.997 5.246 6.810 1.00 84.31 93 LEU A N 1
ATOM 710 C CA . LEU A 1 93 ? -2.580 5.489 8.126 1.00 84.31 93 LEU A CA 1
ATOM 711 C C . LEU A 1 93 ? -1.511 5.967 9.115 1.00 84.31 93 LEU A C 1
ATOM 713 O O . LEU A 1 93 ? -1.716 6.963 9.810 1.00 84.31 93 LEU A O 1
ATOM 717 N N . GLN A 1 94 ? -0.348 5.313 9.120 1.00 85.38 94 GLN A N 1
ATOM 718 C CA . GLN A 1 94 ? 0.778 5.687 9.968 1.00 85.38 94 GLN A CA 1
ATOM 719 C C . GLN A 1 94 ? 1.222 7.123 9.697 1.00 85.38 94 GLN A C 1
ATOM 721 O O . GLN A 1 94 ? 1.305 7.909 10.631 1.00 85.38 94 GLN A O 1
ATOM 726 N N . LEU A 1 95 ? 1.414 7.505 8.432 1.00 83.56 95 LEU A N 1
ATOM 727 C CA . LEU A 1 95 ? 1.789 8.874 8.055 1.00 83.56 95 LEU A CA 1
ATOM 728 C C . LEU A 1 95 ? 0.706 9.923 8.356 1.00 83.56 95 LEU A C 1
ATOM 730 O O . LEU A 1 95 ? 0.973 11.120 8.276 1.00 83.56 95 LEU A O 1
ATOM 734 N N . THR A 1 96 ? -0.530 9.497 8.612 1.00 84.50 96 THR A N 1
ATOM 735 C CA . THR A 1 96 ? -1.644 10.398 8.935 1.00 84.50 96 THR A CA 1
ATOM 736 C C . THR A 1 96 ? -1.732 10.647 10.440 1.00 84.50 96 THR A C 1
ATOM 738 O O . THR A 1 96 ? -1.962 11.782 10.859 1.00 84.50 96 THR A O 1
ATOM 741 N N . ILE A 1 97 ? -1.512 9.604 11.244 1.00 81.69 97 ILE A N 1
ATOM 742 C CA . ILE A 1 97 ? -1.621 9.656 12.708 1.00 81.69 97 ILE A CA 1
ATOM 743 C C . ILE A 1 97 ? -0.288 10.046 13.360 1.00 81.69 97 ILE A C 1
ATOM 745 O O . ILE A 1 97 ? -0.261 10.883 14.259 1.00 81.69 97 ILE A O 1
ATOM 749 N N . VAL A 1 98 ? 0.819 9.459 12.904 1.00 86.06 98 VAL A N 1
ATOM 750 C CA . VAL A 1 98 ? 2.151 9.629 13.491 1.00 86.06 98 VAL A CA 1
ATOM 751 C C . VAL A 1 98 ? 2.892 10.741 12.754 1.00 86.06 98 VAL A C 1
ATOM 753 O O . VAL A 1 98 ? 3.378 10.551 11.640 1.00 86.06 98 VAL A O 1
ATOM 756 N N . LYS A 1 99 ? 2.970 11.920 13.379 1.00 84.56 99 LYS A N 1
ATOM 757 C CA . LYS A 1 99 ? 3.620 13.118 12.816 1.00 84.56 99 LYS A CA 1
ATOM 758 C C . LYS A 1 99 ? 4.946 13.425 13.492 1.00 84.56 99 LYS A C 1
ATOM 760 O O . LYS A 1 99 ? 5.879 13.883 12.839 1.00 84.56 99 LYS A O 1
ATOM 765 N N . THR A 1 100 ? 5.008 13.202 14.801 1.00 86.44 100 THR A N 1
ATOM 766 C CA . THR A 1 100 ? 6.156 13.538 15.654 1.00 86.44 100 THR A CA 1
ATOM 767 C C . THR A 1 100 ? 6.789 12.313 16.303 1.00 86.44 100 THR A C 1
ATOM 769 O O . THR A 1 100 ? 7.795 12.434 16.995 1.00 86.44 100 THR A O 1
ATOM 772 N N . ASP A 1 101 ? 6.222 11.131 16.047 1.00 83.06 101 ASP A N 1
ATOM 773 C CA . ASP A 1 101 ? 6.686 9.843 16.563 1.00 83.06 101 ASP A CA 1
ATOM 774 C C . ASP A 1 101 ? 6.545 9.702 18.092 1.00 83.06 101 ASP A C 1
ATOM 776 O O . ASP A 1 101 ? 7.255 8.930 18.744 1.00 83.06 101 ASP A O 1
ATOM 780 N N . SER A 1 102 ? 5.582 10.432 18.671 1.00 92.38 102 SER A N 1
ATOM 781 C CA . SER A 1 102 ? 5.288 10.401 20.105 1.00 92.38 102 SER A CA 1
ATOM 782 C C . SER A 1 102 ? 4.602 9.092 20.544 1.00 92.38 102 SER A C 1
ATOM 784 O O . SER A 1 102 ? 3.896 8.455 19.753 1.00 92.38 102 SER A O 1
ATOM 786 N N . PRO A 1 103 ? 4.749 8.674 21.818 1.00 91.06 103 PRO A N 1
ATOM 787 C CA . PRO A 1 103 ? 4.108 7.456 22.319 1.00 91.06 103 PRO A CA 1
ATOM 788 C C . PRO A 1 103 ? 2.577 7.456 22.191 1.00 91.06 103 PRO A C 1
ATOM 790 O O . PRO A 1 103 ? 1.991 6.413 21.911 1.00 91.06 103 PRO A O 1
ATOM 793 N N . SER A 1 104 ? 1.925 8.612 22.362 1.00 89.75 104 SER A N 1
ATOM 794 C CA . SER A 1 104 ? 0.468 8.743 22.237 1.00 89.75 104 SER A CA 1
ATOM 795 C C . SER A 1 104 ? -0.009 8.595 20.793 1.00 89.75 104 SER A C 1
ATOM 797 O O . SER A 1 104 ? -0.999 7.911 20.553 1.00 89.75 104 SER A O 1
ATOM 799 N N . GLU A 1 105 ? 0.711 9.168 19.823 1.00 87.12 105 GLU A N 1
ATOM 800 C CA . GLU A 1 105 ? 0.409 8.989 18.396 1.00 87.12 105 GLU A CA 1
ATOM 801 C C . GLU A 1 105 ? 0.578 7.526 17.966 1.00 87.12 105 GLU A C 1
ATOM 803 O O . GLU A 1 105 ? -0.256 6.996 17.237 1.00 87.12 105 GLU A O 1
ATOM 808 N N . LYS A 1 106 ? 1.622 6.844 18.454 1.00 87.25 106 LYS A N 1
ATOM 809 C CA . LYS A 1 106 ? 1.831 5.412 18.186 1.00 87.25 106 LYS A CA 1
ATOM 810 C C . LYS A 1 106 ? 0.712 4.552 18.764 1.00 87.25 106 LYS A C 1
ATOM 812 O O . LYS A 1 106 ? 0.218 3.665 18.079 1.00 87.25 106 LYS A O 1
ATOM 817 N N . ALA A 1 107 ? 0.289 4.828 19.998 1.00 85.19 107 ALA A N 1
ATOM 818 C CA . ALA A 1 107 ? -0.821 4.111 20.620 1.00 85.19 107 ALA A CA 1
ATOM 819 C C . ALA A 1 107 ? -2.133 4.304 19.840 1.00 85.19 107 ALA A C 1
ATOM 821 O O . ALA A 1 107 ? -2.877 3.344 19.640 1.00 85.19 107 ALA A O 1
ATOM 822 N N . GLU A 1 108 ? -2.391 5.520 19.355 1.00 84.88 108 GLU A N 1
ATOM 823 C CA . GLU A 1 108 ? -3.555 5.807 18.517 1.00 84.88 108 GLU A CA 1
ATOM 824 C C . GLU A 1 108 ? -3.463 5.112 17.152 1.00 84.88 108 GLU A C 1
ATOM 826 O O . GLU A 1 108 ? -4.436 4.505 16.706 1.00 84.88 108 GLU A O 1
ATOM 831 N N . PHE A 1 109 ? -2.285 5.114 16.520 1.00 88.19 109 PHE A N 1
ATOM 832 C CA . PHE A 1 109 ? -2.051 4.373 15.282 1.00 88.19 109 PHE A CA 1
ATOM 833 C C . PHE A 1 109 ? -2.344 2.884 15.463 1.00 88.19 109 PHE A C 1
ATOM 835 O O . PHE A 1 109 ? -3.112 2.329 14.685 1.00 88.19 109 PHE A O 1
ATOM 842 N N . GLU A 1 110 ? -1.800 2.249 16.502 1.00 85.56 110 GLU A N 1
ATOM 843 C CA . GLU A 1 110 ? -2.036 0.829 16.778 1.00 85.56 110 GLU A CA 1
ATOM 844 C C . GLU A 1 110 ? -3.516 0.541 17.058 1.00 85.56 110 GLU A C 1
ATOM 846 O O . GLU A 1 110 ? -4.061 -0.454 16.576 1.00 85.56 110 GLU A O 1
ATOM 851 N N . ARG A 1 111 ? -4.212 1.429 17.781 1.00 85.50 111 ARG A N 1
ATOM 852 C CA . ARG A 1 111 ? -5.654 1.304 18.040 1.00 85.50 111 ARG A CA 1
ATOM 853 C C . ARG A 1 111 ? -6.463 1.327 16.742 1.00 85.50 111 ARG A C 1
ATOM 855 O O . ARG A 1 111 ? -7.314 0.460 16.539 1.00 85.50 111 ARG A O 1
ATOM 862 N N . VAL A 1 112 ? -6.206 2.302 15.869 1.00 80.12 112 VAL A N 1
ATOM 863 C CA . VAL A 1 112 ? -6.922 2.444 14.592 1.00 80.12 112 VAL A CA 1
ATOM 864 C C . VAL A 1 112 ? -6.527 1.330 13.624 1.00 80.12 112 VAL A C 1
ATOM 866 O O . VAL A 1 112 ? -7.398 0.721 13.002 1.00 80.12 112 VAL A O 1
ATOM 869 N N . TRP A 1 113 ? -5.239 0.991 13.546 1.00 84.44 113 TRP A N 1
ATOM 870 C CA . TRP A 1 113 ? -4.747 -0.104 12.716 1.00 84.44 113 TRP A CA 1
ATOM 871 C C . TRP A 1 113 ? -5.356 -1.436 13.138 1.00 84.44 113 TRP A C 1
ATOM 873 O O . TRP A 1 113 ? -5.762 -2.209 12.277 1.00 84.44 113 TRP A O 1
ATOM 883 N N . LYS A 1 114 ? -5.530 -1.691 14.439 1.00 78.75 114 LYS A N 1
ATOM 884 C CA . LYS A 1 114 ? -6.231 -2.880 14.944 1.00 78.75 114 LYS A CA 1
ATOM 885 C C . LYS A 1 114 ? -7.685 -2.969 14.459 1.00 78.75 114 LYS A C 1
ATOM 887 O O . LYS A 1 114 ? -8.152 -4.056 14.136 1.00 78.75 114 LYS A O 1
ATOM 892 N N . ALA A 1 115 ? -8.397 -1.846 14.370 1.00 72.88 115 ALA A N 1
ATOM 893 C CA . ALA A 1 115 ? -9.763 -1.822 13.842 1.00 72.88 115 ALA A CA 1
ATOM 894 C C . ALA A 1 115 ? -9.797 -2.062 12.322 1.00 72.88 115 ALA A C 1
ATOM 896 O O . ALA A 1 115 ? -10.547 -2.910 11.843 1.00 72.88 115 ALA A O 1
ATOM 897 N N . VAL A 1 116 ? -8.936 -1.374 11.564 1.00 72.69 116 VAL A N 1
ATOM 898 C CA . VAL A 1 116 ? -8.822 -1.546 10.104 1.00 72.69 116 VAL A CA 1
ATOM 899 C C . VAL A 1 116 ? -8.403 -2.973 9.751 1.00 72.69 116 VAL A C 1
ATOM 901 O O . VAL A 1 116 ? -8.998 -3.607 8.885 1.00 72.69 116 VAL A O 1
ATOM 904 N N . SER A 1 117 ? -7.404 -3.502 10.451 1.00 69.50 117 SER A N 1
ATOM 905 C CA . SER A 1 117 ? -6.911 -4.866 10.273 1.00 69.50 117 SER A CA 1
ATOM 906 C C . SER A 1 117 ? -7.985 -5.908 10.583 1.00 69.50 117 SER A C 1
ATOM 908 O O . SER A 1 117 ? -8.131 -6.855 9.815 1.00 69.50 117 SER A O 1
ATOM 910 N N . ALA A 1 118 ? -8.807 -5.703 11.618 1.00 66.31 118 ALA A N 1
ATOM 911 C CA . ALA A 1 118 ? -9.967 -6.552 11.870 1.00 66.31 118 ALA A CA 1
ATOM 912 C C . ALA A 1 118 ? -10.925 -6.560 10.665 1.00 66.31 118 ALA A C 1
ATOM 914 O O . ALA A 1 118 ? -11.252 -7.633 10.169 1.00 66.31 118 ALA A O 1
ATOM 915 N N . ILE A 1 119 ? -11.300 -5.397 10.123 1.00 66.19 119 ILE A N 1
ATOM 916 C CA . ILE A 1 119 ? -12.174 -5.296 8.935 1.00 66.19 119 ILE A CA 1
ATOM 917 C C . ILE A 1 119 ? -11.552 -6.000 7.711 1.00 66.19 119 ILE A C 1
ATOM 919 O O . ILE A 1 119 ? -12.236 -6.725 6.988 1.00 66.19 119 ILE A O 1
ATOM 923 N N . LEU A 1 120 ? -10.240 -5.848 7.504 1.00 65.25 120 LEU A N 1
ATOM 924 C CA . LEU A 1 120 ? -9.490 -6.512 6.426 1.00 65.25 120 LEU A CA 1
ATOM 925 C C . LEU A 1 120 ? -9.357 -8.037 6.609 1.00 65.25 120 LEU A C 1
ATOM 927 O O . LEU A 1 120 ? -9.127 -8.763 5.640 1.00 65.25 120 LEU A O 1
ATOM 931 N N . MET A 1 121 ? -9.462 -8.534 7.844 1.00 58.59 121 MET A N 1
ATOM 932 C CA . MET A 1 121 ? -9.548 -9.969 8.135 1.00 58.59 121 MET A CA 1
ATOM 933 C C . MET A 1 121 ? -10.970 -10.499 7.975 1.00 58.59 121 MET A C 1
ATOM 935 O O . MET A 1 121 ? -11.141 -11.630 7.526 1.00 58.59 121 MET A O 1
ATOM 939 N N . TYR A 1 122 ? -11.977 -9.691 8.308 1.00 50.31 122 TYR A N 1
ATOM 940 C CA . TYR A 1 122 ? -13.381 -10.068 8.172 1.00 50.31 122 TYR A CA 1
ATOM 941 C C . TYR A 1 122 ? -13.867 -10.081 6.727 1.00 50.31 122 TYR A C 1
ATOM 943 O O . TYR A 1 122 ? -14.863 -10.731 6.460 1.00 50.31 122 TYR A O 1
ATOM 951 N N . THR A 1 123 ? -13.151 -9.466 5.788 1.00 51.41 123 THR A N 1
ATOM 952 C CA . THR A 1 123 ? -13.583 -9.312 4.390 1.00 51.41 123 THR A CA 1
ATOM 953 C C . THR A 1 123 ? -13.595 -10.587 3.543 1.00 51.41 123 THR A C 1
ATOM 955 O O . THR A 1 123 ? -13.805 -10.444 2.354 1.00 51.41 123 THR A O 1
ATOM 958 N N . HIS A 1 124 ? -13.365 -11.792 4.091 1.00 44.75 124 HIS A N 1
ATOM 959 C CA . HIS A 1 124 ? -13.597 -13.084 3.408 1.00 44.75 124 HIS A CA 1
ATOM 960 C C . HIS A 1 124 ? -13.671 -14.262 4.409 1.00 44.75 124 HIS A C 1
ATOM 962 O O . HIS A 1 124 ? -12.883 -15.209 4.333 1.00 44.75 124 HIS A O 1
ATOM 968 N N . THR A 1 125 ? -14.584 -14.222 5.382 1.00 45.91 125 THR A N 1
ATOM 969 C CA . THR A 1 125 ? -14.809 -15.347 6.324 1.00 45.91 125 THR A CA 1
ATOM 970 C C . THR A 1 125 ? -16.272 -15.792 6.311 1.00 45.91 125 THR A C 1
ATOM 972 O O . THR A 1 125 ? -17.143 -14.998 5.978 1.00 45.91 125 THR A O 1
ATOM 975 N N . GLU A 1 126 ? -16.584 -17.036 6.708 1.00 47.34 126 GLU A N 1
ATOM 976 C CA . GLU A 1 126 ? -17.982 -17.473 6.939 1.00 47.34 126 GLU A CA 1
ATOM 977 C C . GLU A 1 126 ? -18.734 -16.506 7.873 1.00 47.34 126 GLU A C 1
ATOM 979 O O . GLU A 1 126 ? -19.937 -16.308 7.736 1.00 47.34 126 GLU A O 1
ATOM 984 N N . SER A 1 127 ? -18.012 -15.827 8.768 1.00 43.62 127 SER A N 1
ATOM 985 C CA . SER A 1 127 ? -18.529 -14.776 9.646 1.00 43.62 127 SER A CA 1
ATOM 986 C C . SER A 1 127 ? -18.992 -13.507 8.915 1.00 43.62 127 SER A C 1
ATOM 988 O O . SER A 1 127 ? -19.893 -12.835 9.402 1.00 43.62 127 SER A O 1
ATOM 990 N N . GLU A 1 128 ? -18.443 -13.191 7.741 1.00 42.47 128 GLU A N 1
ATOM 991 C CA . GLU A 1 128 ? -18.939 -12.123 6.860 1.00 42.47 128 GLU A CA 1
ATOM 992 C C . GLU A 1 128 ? -20.268 -12.512 6.221 1.00 42.47 128 GLU A C 1
ATOM 994 O O . GLU A 1 128 ? -21.206 -11.723 6.227 1.00 42.47 128 GLU A O 1
ATOM 999 N N . ALA A 1 129 ? -20.375 -13.748 5.726 1.00 46.97 129 ALA A N 1
ATOM 1000 C CA . ALA A 1 129 ? -21.631 -14.272 5.203 1.00 46.97 129 ALA A CA 1
ATOM 1001 C C . ALA A 1 129 ? -22.707 -14.297 6.299 1.00 46.97 129 ALA A C 1
ATOM 1003 O O . ALA A 1 129 ? -23.849 -13.945 6.031 1.00 46.97 129 ALA A O 1
ATOM 1004 N N . LEU A 1 130 ? -22.336 -14.629 7.540 1.00 51.53 130 LEU A N 1
ATOM 1005 C CA . LEU A 1 130 ? -23.227 -14.557 8.699 1.00 51.53 130 LEU A CA 1
ATOM 1006 C C . LEU A 1 130 ? -23.630 -13.118 9.046 1.00 51.53 130 LEU A C 1
ATOM 1008 O O . LEU A 1 130 ? -24.799 -12.886 9.324 1.00 51.53 130 LEU A O 1
ATOM 1012 N N . LEU A 1 131 ? -22.713 -12.146 8.992 1.00 46.59 131 LEU A N 1
ATOM 1013 C CA . LEU A 1 131 ? -23.032 -10.736 9.243 1.00 46.59 131 LEU A CA 1
ATOM 1014 C C . LEU A 1 131 ? -23.923 -10.145 8.141 1.00 46.59 131 LEU A C 1
ATOM 1016 O O . LEU A 1 131 ? -24.912 -9.484 8.436 1.00 46.59 131 LEU A O 1
ATOM 1020 N N . VAL A 1 132 ? -23.602 -10.406 6.873 1.00 53.75 132 VAL A N 1
ATOM 1021 C CA . VAL A 1 132 ? -24.404 -9.977 5.719 1.00 53.75 132 VAL A CA 1
ATOM 1022 C C . VAL A 1 132 ? -25.779 -10.645 5.738 1.00 53.75 132 VAL A C 1
ATOM 1024 O O . VAL A 1 132 ? -26.773 -9.984 5.447 1.00 53.75 132 VAL A O 1
ATOM 1027 N N . ASN A 1 133 ? -25.865 -1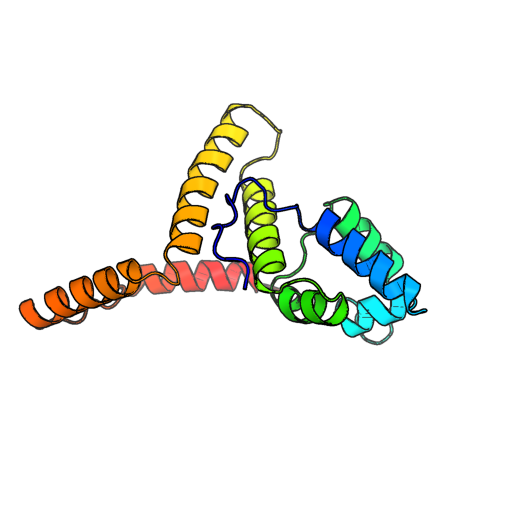1.925 6.110 1.00 53.44 133 ASN A N 1
ATOM 1028 C CA . ASN A 1 133 ? -27.147 -12.607 6.269 1.00 53.44 133 ASN A CA 1
ATOM 1029 C C . ASN A 1 133 ? -27.938 -12.056 7.458 1.00 53.44 133 ASN A C 1
ATOM 1031 O O . ASN A 1 133 ? -29.123 -11.815 7.293 1.00 53.44 133 ASN A O 1
ATOM 1035 N N . ALA A 1 134 ? -27.301 -11.766 8.595 1.00 55.31 134 ALA A N 1
ATOM 1036 C CA . ALA A 1 134 ? -27.969 -11.149 9.740 1.00 55.31 134 ALA A CA 1
ATOM 1037 C C . ALA A 1 134 ? -28.516 -9.750 9.404 1.00 55.31 134 ALA A C 1
ATOM 1039 O O . ALA A 1 134 ? -29.630 -9.416 9.789 1.00 55.31 134 ALA A O 1
ATOM 1040 N N . ILE A 1 135 ? -27.774 -8.941 8.638 1.00 51.16 135 ILE A N 1
ATOM 1041 C CA . ILE A 1 135 ? -28.261 -7.639 8.152 1.00 51.16 135 ILE A CA 1
ATOM 1042 C C . ILE A 1 135 ? -29.460 -7.831 7.214 1.00 51.16 135 ILE A C 1
ATOM 1044 O O . ILE A 1 135 ? -30.461 -7.142 7.368 1.00 51.16 135 ILE A O 1
ATOM 1048 N N . ARG A 1 136 ? -29.405 -8.802 6.294 1.00 56.47 136 ARG A N 1
ATOM 1049 C CA . ARG A 1 136 ? -30.520 -9.112 5.381 1.00 56.47 136 ARG A CA 1
ATOM 1050 C C . ARG A 1 136 ? -31.751 -9.676 6.090 1.00 56.47 136 ARG A C 1
ATOM 1052 O O . ARG A 1 136 ? -32.864 -9.387 5.664 1.00 56.47 136 ARG A O 1
ATOM 1059 N N . GLU A 1 137 ? -31.567 -10.475 7.137 1.00 54.12 137 GLU A N 1
ATOM 1060 C CA . GLU A 1 137 ? -32.655 -10.972 7.988 1.00 54.12 137 GLU A CA 1
ATOM 1061 C C . GLU A 1 137 ? -33.344 -9.805 8.698 1.00 54.12 137 GLU A C 1
ATOM 1063 O O . GLU A 1 137 ? -34.566 -9.712 8.659 1.00 54.12 137 GLU A O 1
ATOM 1068 N N . VAL A 1 138 ? -32.575 -8.850 9.231 1.00 55.97 138 VAL A N 1
ATOM 1069 C CA . VAL A 1 138 ? -33.118 -7.617 9.822 1.00 55.97 138 VAL A CA 1
ATOM 1070 C C . VAL A 1 138 ? -33.841 -6.751 8.778 1.00 55.97 138 VAL A C 1
ATOM 1072 O O . VAL A 1 138 ? -34.920 -6.237 9.060 1.00 55.97 138 VAL A O 1
ATOM 1075 N N . GLU A 1 139 ? -33.306 -6.614 7.559 1.00 52.50 139 GLU A N 1
ATOM 1076 C CA . GLU A 1 139 ? -33.974 -5.897 6.456 1.00 52.50 139 GLU A CA 1
ATOM 1077 C C . GLU A 1 139 ? -35.303 -6.553 6.042 1.00 52.50 139 GLU A C 1
ATOM 1079 O O . GLU A 1 139 ? -36.266 -5.856 5.719 1.00 52.50 139 GLU A O 1
ATOM 1084 N N . GLN A 1 140 ? -35.370 -7.889 6.068 1.00 61.31 140 GLN A N 1
ATOM 1085 C CA . GLN A 1 140 ? -36.588 -8.651 5.780 1.00 61.31 140 GLN A CA 1
ATOM 1086 C C . GLN A 1 140 ? -37.608 -8.591 6.920 1.00 61.31 140 GLN A C 1
ATOM 1088 O O . GLN A 1 140 ? -38.801 -8.477 6.651 1.00 61.31 140 GLN A O 1
ATOM 1093 N N . GLU A 1 141 ? -37.168 -8.652 8.179 1.00 60.84 141 GLU A N 1
ATOM 1094 C CA . GLU A 1 141 ? -38.049 -8.538 9.349 1.00 60.84 141 GLU A CA 1
ATOM 1095 C C . GLU A 1 141 ? -38.672 -7.143 9.476 1.00 60.84 141 GLU A C 1
ATOM 1097 O O . GLU A 1 141 ? -39.811 -7.013 9.928 1.00 60.84 141 GLU A O 1
ATOM 1102 N N . LEU A 1 142 ? -37.942 -6.102 9.071 1.00 63.44 142 LEU A N 1
ATOM 1103 C CA . LEU A 1 142 ? -38.393 -4.713 9.159 1.00 63.44 142 LEU A CA 1
ATOM 1104 C C . LEU A 1 142 ? -39.075 -4.201 7.878 1.00 63.44 142 LEU A C 1
ATOM 1106 O O . LEU A 1 142 ? -39.555 -3.069 7.880 1.00 63.44 142 LEU A O 1
ATOM 1110 N N . ASP A 1 143 ? -39.116 -5.004 6.805 1.00 66.25 143 ASP A N 1
ATOM 1111 C CA . ASP A 1 143 ? -39.563 -4.629 5.446 1.00 66.25 143 ASP A CA 1
ATOM 1112 C C . ASP A 1 143 ? -38.957 -3.294 4.966 1.00 66.25 143 ASP A C 1
ATOM 1114 O O . ASP A 1 143 ? -39.579 -2.474 4.286 1.00 66.25 143 ASP A O 1
ATOM 1118 N N . GLN A 1 144 ? -37.717 -3.042 5.387 1.00 47.34 144 GLN A N 1
ATOM 1119 C CA . GLN A 1 144 ? -36.989 -1.810 5.133 1.00 47.34 144 GLN A CA 1
ATOM 1120 C C . GLN A 1 144 ? -35.563 -2.149 4.750 1.00 47.34 144 GLN A C 1
ATOM 1122 O O . GLN A 1 144 ? -34.833 -2.829 5.467 1.00 47.34 144 GLN A O 1
ATOM 1127 N N . LYS A 1 145 ? -35.160 -1.627 3.599 1.00 53.56 145 LYS A N 1
ATOM 1128 C CA . LYS A 1 145 ? -33.797 -1.739 3.109 1.00 53.56 145 LYS A CA 1
ATOM 1129 C C . LYS A 1 145 ? -32.927 -0.746 3.877 1.00 53.56 145 LYS A C 1
ATOM 1131 O O . LYS A 1 145 ? -33.246 0.444 3.903 1.00 53.56 145 LYS A O 1
ATOM 1136 N N . ILE A 1 146 ? -31.853 -1.220 4.502 1.00 55.47 146 ILE A N 1
ATOM 1137 C CA . ILE A 1 146 ? -30.909 -0.363 5.220 1.00 55.47 146 ILE A CA 1
ATOM 1138 C C . ILE A 1 146 ? -30.006 0.264 4.161 1.00 55.47 146 ILE A C 1
ATOM 1140 O O . ILE A 1 146 ? -28.940 -0.244 3.812 1.00 55.47 146 ILE A O 1
ATOM 1144 N N . GLU A 1 147 ? -30.471 1.370 3.591 1.00 54.09 147 GLU A N 1
ATOM 1145 C CA . GLU A 1 147 ? -29.646 2.201 2.728 1.00 54.09 147 GLU A CA 1
ATOM 1146 C C . GLU A 1 147 ? -28.845 3.176 3.601 1.00 54.09 147 GLU A C 1
ATOM 1148 O O . GLU A 1 147 ? -29.421 3.808 4.490 1.00 54.09 147 GLU A O 1
ATOM 1153 N N . PRO A 1 148 ? -27.518 3.297 3.402 1.00 53.12 148 PRO A N 1
ATOM 1154 C CA . PRO A 1 148 ? -26.753 4.335 4.074 1.00 53.12 148 PRO A CA 1
ATOM 1155 C C . PRO A 1 148 ? -27.341 5.693 3.691 1.00 53.12 148 PRO A C 1
ATOM 1157 O O . PRO A 1 148 ? -27.597 5.951 2.513 1.00 53.12 148 PRO A O 1
ATOM 1160 N N . ASP A 1 149 ? -27.575 6.543 4.687 1.00 53.81 149 ASP A N 1
ATOM 1161 C CA . ASP A 1 149 ? -28.174 7.853 4.464 1.00 53.81 149 ASP A CA 1
ATOM 1162 C C . ASP A 1 149 ? -27.296 8.745 3.566 1.00 53.81 149 ASP A C 1
ATOM 1164 O O . ASP A 1 149 ? -26.096 8.518 3.355 1.00 53.81 149 ASP A O 1
ATOM 1168 N N . GLU A 1 150 ? -27.919 9.775 2.991 1.00 50.84 150 GLU A N 1
ATOM 1169 C CA . GLU A 1 150 ? -27.250 10.697 2.068 1.00 50.84 150 GLU A CA 1
ATOM 1170 C C . GLU A 1 150 ? -26.046 11.399 2.703 1.00 50.84 150 GLU A C 1
ATOM 1172 O O . GLU A 1 150 ? -25.095 11.732 1.994 1.00 50.84 150 GLU A O 1
ATOM 1177 N N . GLU A 1 151 ? -26.055 11.585 4.025 1.00 55.00 151 GLU A N 1
ATOM 1178 C CA . GLU A 1 151 ? -24.949 12.175 4.774 1.00 55.00 151 GLU A CA 1
ATOM 1179 C C . GLU A 1 151 ? -23.740 11.234 4.786 1.00 55.00 151 GLU A C 1
ATOM 1181 O O . 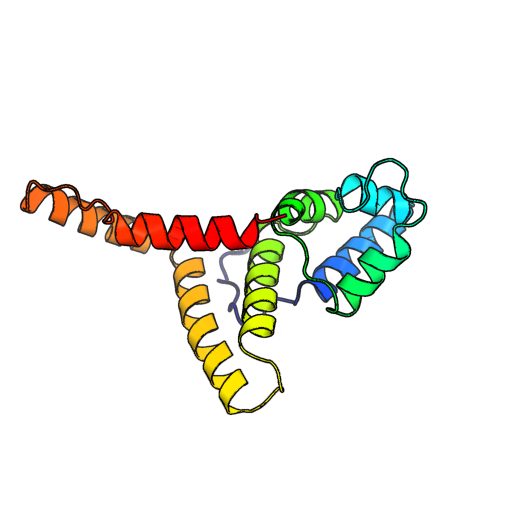GLU A 1 151 ? -22.632 11.645 4.446 1.00 55.00 151 GLU A O 1
ATOM 1186 N N . THR A 1 152 ? -23.955 9.950 5.064 1.00 53.22 152 THR A N 1
ATOM 1187 C CA . THR A 1 152 ? -22.928 8.904 5.072 1.00 53.22 152 THR A CA 1
ATOM 1188 C C . THR A 1 152 ? -22.344 8.691 3.673 1.00 53.22 152 THR A C 1
ATOM 1190 O O . THR A 1 152 ? -21.124 8.609 3.497 1.00 53.22 152 THR A O 1
ATOM 1193 N N . ILE A 1 153 ? -23.196 8.669 2.640 1.00 51.78 153 ILE A N 1
ATOM 1194 C CA . ILE A 1 153 ? -22.759 8.621 1.236 1.00 51.78 153 ILE A CA 1
ATOM 1195 C C . ILE A 1 153 ? -21.997 9.902 0.864 1.00 51.78 153 ILE A C 1
ATOM 1197 O O . ILE A 1 153 ? -21.002 9.841 0.137 1.00 51.78 153 ILE A O 1
ATOM 1201 N N . GLY A 1 154 ? -22.449 11.056 1.353 1.00 50.59 154 GLY A N 1
ATOM 1202 C CA . GLY A 1 154 ? -21.818 12.358 1.165 1.00 50.59 154 GLY A CA 1
ATOM 1203 C C . GLY A 1 154 ? -20.414 12.402 1.756 1.00 50.59 154 GLY A C 1
ATOM 1204 O O . GLY A 1 154 ? -19.471 12.711 1.035 1.00 50.59 154 GLY A O 1
ATOM 1205 N N . GLN A 1 155 ? -20.248 11.986 3.011 1.00 51.19 155 GLN A N 1
ATOM 1206 C CA . GLN A 1 155 ? -18.957 11.919 3.698 1.00 51.19 155 GLN A CA 1
ATOM 1207 C C . GLN A 1 155 ? -17.981 10.975 2.985 1.00 51.19 155 GLN A C 1
ATOM 1209 O O . GLN A 1 155 ? -16.807 11.301 2.816 1.00 51.19 155 GLN A O 1
ATOM 1214 N N . PHE A 1 156 ? -18.462 9.831 2.487 1.00 44.72 156 PHE A N 1
ATOM 1215 C CA . PHE A 1 156 ? -17.630 8.909 1.712 1.00 44.72 156 PHE A CA 1
ATOM 1216 C C . PHE A 1 156 ? -17.232 9.495 0.347 1.00 44.72 156 PHE A C 1
ATOM 1218 O O . PHE A 1 156 ? -16.089 9.354 -0.089 1.00 44.72 156 PHE A O 1
ATOM 1225 N N . LYS A 1 157 ? -18.147 10.207 -0.324 1.00 50.12 157 LYS A N 1
ATOM 1226 C CA . LYS A 1 157 ? -17.864 10.920 -1.578 1.00 50.12 157 LYS A CA 1
ATOM 1227 C C . LYS A 1 157 ? -16.917 12.099 -1.377 1.00 50.12 157 LYS A C 1
ATOM 1229 O O . LYS A 1 157 ? -16.074 12.304 -2.242 1.00 50.12 157 LYS A O 1
ATOM 1234 N N . GLU A 1 158 ? -17.017 12.849 -0.282 1.00 49.25 158 GLU A N 1
ATOM 1235 C CA . GLU A 1 158 ? -16.074 13.924 0.051 1.00 49.25 158 GLU A CA 1
ATOM 1236 C C . GLU A 1 158 ? -14.683 13.367 0.348 1.00 49.25 158 GLU A C 1
ATOM 1238 O O . GLU A 1 158 ? -13.703 13.867 -0.195 1.00 49.25 158 GLU A O 1
ATOM 1243 N N . LEU A 1 159 ? -14.597 12.256 1.083 1.00 44.09 159 LEU A N 1
ATOM 1244 C CA . LEU A 1 159 ? -13.335 11.569 1.358 1.00 44.09 159 LEU A CA 1
ATOM 1245 C C . LEU A 1 159 ? -12.648 11.071 0.074 1.00 44.09 159 LEU A C 1
ATOM 1247 O O . LEU A 1 159 ? -11.425 11.154 -0.054 1.00 44.09 159 LEU A O 1
ATOM 1251 N N . LEU A 1 160 ? -13.430 10.609 -0.908 1.00 41.94 160 LEU A N 1
ATOM 1252 C CA . LEU A 1 160 ? -12.931 10.291 -2.247 1.00 41.94 160 LEU A CA 1
ATOM 1253 C C . LEU A 1 160 ? -12.584 11.563 -3.039 1.00 41.94 160 LEU A C 1
ATOM 1255 O O . LEU A 1 160 ? -11.537 11.620 -3.676 1.00 41.94 160 LEU A O 1
ATOM 1259 N N . ARG A 1 161 ? -13.413 12.610 -2.994 1.00 43.78 161 ARG A N 1
ATOM 1260 C CA . ARG A 1 161 ? -13.191 13.860 -3.739 1.00 43.78 161 ARG A CA 1
ATOM 1261 C C . ARG A 1 161 ? -11.924 14.581 -3.283 1.00 43.78 161 ARG A C 1
ATOM 1263 O O . ARG A 1 161 ? -11.159 15.018 -4.135 1.00 43.78 161 ARG A O 1
ATOM 1270 N N . ASP A 1 162 ? -11.662 14.643 -1.984 1.00 48.50 162 ASP A N 1
ATOM 1271 C CA . ASP A 1 162 ? -10.454 15.256 -1.421 1.00 48.50 162 ASP A CA 1
ATOM 1272 C C . ASP A 1 162 ? -9.185 14.451 -1.756 1.00 48.50 162 ASP A C 1
ATOM 1274 O O . ASP A 1 162 ? -8.092 15.010 -1.831 1.00 48.50 162 ASP A O 1
ATOM 1278 N N . GLN A 1 163 ? -9.319 13.151 -2.046 1.00 37.81 163 GLN A N 1
ATOM 1279 C CA . GLN A 1 163 ? -8.241 12.332 -2.614 1.00 37.81 163 GLN A CA 1
ATOM 1280 C C . GLN A 1 163 ? -8.004 12.566 -4.117 1.00 37.81 163 GLN A C 1
ATOM 1282 O O . GLN A 1 163 ? -6.900 12.299 -4.595 1.00 37.81 163 GLN A O 1
ATOM 1287 N N . TYR A 1 164 ? -9.005 13.049 -4.861 1.00 38.41 164 TYR A N 1
ATOM 1288 C CA . TYR A 1 164 ? -8.960 13.236 -6.320 1.00 38.41 164 TYR A CA 1
ATOM 1289 C C . TYR A 1 164 ? -8.964 14.707 -6.776 1.00 38.41 164 TYR A C 1
ATOM 1291 O O . TYR A 1 164 ? -8.962 14.958 -7.982 1.00 38.41 164 TYR A O 1
ATOM 1299 N N . ALA A 1 165 ? -8.947 15.679 -5.861 1.00 36.41 165 ALA A N 1
ATOM 1300 C CA . ALA A 1 165 ? -8.826 17.097 -6.189 1.00 36.41 165 ALA A CA 1
ATOM 1301 C C . ALA A 1 165 ? -7.388 17.431 -6.646 1.00 36.41 165 ALA A C 1
ATOM 1303 O O . ALA A 1 165 ? -6.519 17.769 -5.842 1.00 36.41 165 ALA A O 1
ATOM 1304 N N . LEU A 1 166 ? -7.158 17.300 -7.957 1.00 36.81 166 LEU A N 1
ATOM 1305 C CA . LEU A 1 166 ? -6.035 17.851 -8.725 1.00 36.81 166 LEU A CA 1
ATOM 1306 C C . LEU A 1 166 ? -6.529 18.990 -9.616 1.00 36.81 166 LEU A C 1
ATOM 1308 O O . LEU A 1 166 ? -7.562 18.787 -10.294 1.00 36.81 166 LEU A O 1
#

pLDDT: mean 70.45, std 17.82, range [28.67, 92.38]